Protein AF-A0A7L2G7L6-F1 (afdb_monomer_lite)

Structure (mmCIF, N/CA/C/O backbone):
data_AF-A0A7L2G7L6-F1
#
_entry.id   AF-A0A7L2G7L6-F1
#
loop_
_atom_site.group_PDB
_atom_site.id
_atom_site.type_symbol
_atom_site.label_atom_id
_atom_site.label_alt_id
_atom_site.label_comp_id
_atom_site.label_asym_id
_atom_site.label_entity_id
_atom_site.label_seq_id
_atom_site.pdbx_PDB_ins_code
_atom_site.Cartn_x
_atom_site.Cartn_y
_atom_site.Cartn_z
_atom_site.occupancy
_atom_site.B_iso_or_equiv
_atom_site.auth_seq_id
_atom_site.auth_comp_id
_atom_site.auth_asym_id
_atom_site.auth_atom_id
_atom_site.pdbx_PDB_model_num
ATOM 1 N N . GLN A 1 1 ? -21.632 -11.596 14.535 1.00 63.28 1 GLN A N 1
ATOM 2 C CA . GLN A 1 1 ? -20.277 -10.993 14.581 1.00 63.28 1 GLN A CA 1
ATOM 3 C C . GLN A 1 1 ? -19.440 -11.783 15.574 1.00 63.28 1 GLN A C 1
ATOM 5 O O . GLN A 1 1 ? -19.996 -12.231 16.563 1.00 63.28 1 GLN A O 1
ATOM 10 N N . THR A 1 2 ? -18.145 -11.981 15.315 1.00 80.88 2 THR A N 1
ATOM 11 C CA . THR A 1 2 ? -17.248 -12.791 16.167 1.00 80.88 2 THR A CA 1
ATOM 12 C C . THR A 1 2 ? -16.446 -11.967 17.184 1.00 80.88 2 THR A C 1
ATOM 14 O O . THR A 1 2 ? -15.670 -12.541 17.934 1.00 80.88 2 THR A O 1
ATOM 17 N N . HIS A 1 3 ? -16.615 -10.635 17.213 1.00 84.94 3 HIS A N 1
ATOM 18 C CA . HIS A 1 3 ? -15.916 -9.693 18.112 1.00 84.94 3 HIS A CA 1
ATOM 19 C C . HIS A 1 3 ? -14.381 -9.830 18.141 1.00 84.94 3 HIS A C 1
ATOM 21 O O . HIS A 1 3 ? -13.727 -9.397 19.085 1.00 84.94 3 HIS A O 1
ATOM 27 N N . CYS A 1 4 ? -13.799 -10.405 17.090 1.00 92.06 4 CYS A N 1
ATOM 28 C CA . CYS A 1 4 ? -12.365 -10.603 16.978 1.00 92.06 4 CYS A CA 1
ATOM 29 C C . CYS A 1 4 ? -11.711 -9.365 16.338 1.00 92.06 4 CYS A C 1
ATOM 31 O O . CYS A 1 4 ? -12.192 -8.919 15.289 1.00 92.06 4 CYS A O 1
ATOM 33 N N . PRO A 1 5 ? -10.643 -8.802 16.932 1.00 92.38 5 PRO A N 1
ATOM 34 C CA . PRO A 1 5 ? -9.848 -7.777 16.271 1.00 92.38 5 PRO A CA 1
ATOM 35 C C . PRO A 1 5 ? -9.159 -8.359 15.030 1.00 92.38 5 PRO A C 1
ATOM 37 O O . PRO A 1 5 ? -8.667 -9.484 15.057 1.00 92.38 5 PRO A O 1
ATOM 40 N N . VAL A 1 6 ? -9.106 -7.587 13.943 1.00 93.50 6 VAL A N 1
ATOM 41 C CA . VAL A 1 6 ? -8.495 -8.025 12.675 1.00 93.50 6 VAL A CA 1
ATOM 42 C C . VAL A 1 6 ? -7.310 -7.135 12.324 1.00 93.50 6 VAL A C 1
ATOM 44 O O . VAL A 1 6 ? -7.394 -5.915 12.448 1.00 93.50 6 VAL A O 1
ATOM 47 N N . TYR A 1 7 ? -6.225 -7.745 11.850 1.00 93.38 7 TYR A N 1
ATOM 48 C CA . TYR A 1 7 ? -5.037 -7.061 11.344 1.00 93.38 7 TYR A CA 1
ATOM 49 C C . TYR A 1 7 ? -4.838 -7.405 9.863 1.00 93.38 7 TYR A C 1
ATOM 51 O O . TYR A 1 7 ? -4.715 -8.577 9.508 1.00 93.38 7 TYR A O 1
ATOM 59 N N . LEU A 1 8 ? -4.854 -6.395 8.993 1.00 93.94 8 LEU A N 1
ATOM 60 C CA . LEU A 1 8 ? -4.717 -6.548 7.543 1.00 93.94 8 LEU A CA 1
ATOM 61 C C . LEU A 1 8 ? -3.290 -6.223 7.104 1.00 93.94 8 LEU A C 1
ATOM 63 O O . LEU A 1 8 ? -2.839 -5.091 7.249 1.00 93.94 8 LEU A O 1
ATOM 67 N N . VAL A 1 9 ? -2.601 -7.208 6.534 1.00 94.06 9 VAL A N 1
ATOM 68 C CA . VAL A 1 9 ? -1.230 -7.048 6.036 1.00 94.06 9 VAL A CA 1
ATOM 69 C C . VAL A 1 9 ? -1.187 -6.602 4.579 1.00 94.06 9 VAL A C 1
ATOM 71 O O . VAL A 1 9 ? -2.102 -6.888 3.804 1.00 94.06 9 VAL A O 1
ATOM 74 N N . ASN A 1 10 ? -0.094 -5.939 4.199 1.00 93.94 10 ASN A N 1
ATOM 75 C CA . ASN A 1 10 ? 0.235 -5.573 2.819 1.00 93.94 10 ASN A CA 1
ATOM 76 C C . ASN A 1 10 ? -0.904 -4.852 2.069 1.00 93.94 10 ASN A C 1
ATOM 78 O O . ASN A 1 10 ? -1.214 -5.174 0.915 1.00 93.94 10 ASN A O 1
ATOM 82 N N . VAL A 1 11 ? -1.539 -3.865 2.711 1.00 96.31 11 VAL A N 1
ATOM 83 C CA . VAL A 1 11 ? -2.539 -3.019 2.049 1.00 96.31 11 VAL A CA 1
ATOM 84 C C . VAL A 1 11 ? -1.884 -2.302 0.873 1.00 96.31 11 VAL A C 1
ATOM 86 O O . VAL A 1 11 ? -0.941 -1.541 1.034 1.00 96.31 11 VAL A O 1
ATOM 89 N N . SER A 1 12 ? -2.403 -2.556 -0.324 1.00 96.69 12 SER A N 1
ATOM 90 C CA . SER A 1 12 ? -1.742 -2.196 -1.584 1.00 96.69 12 SER A CA 1
ATOM 91 C C . SER A 1 12 ? -2.560 -1.260 -2.469 1.00 96.69 12 SER A C 1
ATOM 93 O O . SER A 1 12 ? -2.125 -0.928 -3.563 1.00 96.69 12 SER A O 1
ATOM 95 N N . SER A 1 13 ? -3.776 -0.886 -2.069 1.00 96.94 13 SER A N 1
ATOM 96 C CA . SER A 1 13 ? -4.729 -0.178 -2.934 1.00 96.94 13 SER A CA 1
ATOM 97 C C . SER A 1 13 ? -5.592 0.797 -2.159 1.00 96.94 13 SER A C 1
ATOM 99 O O . SER A 1 13 ? -5.953 0.510 -1.017 1.00 96.94 13 SER A O 1
ATOM 101 N N . MET A 1 14 ? -6.018 1.866 -2.832 1.00 96.56 14 MET A N 1
ATOM 102 C CA . MET A 1 14 ? -6.928 2.859 -2.258 1.00 96.56 14 MET A CA 1
ATOM 103 C C . MET A 1 14 ? -8.258 2.242 -1.816 1.00 96.56 14 MET A C 1
ATOM 105 O O . MET A 1 14 ? -8.666 2.458 -0.683 1.00 96.56 14 MET A O 1
ATOM 109 N N . SER A 1 15 ? -8.854 1.355 -2.622 1.00 97.31 15 SER A N 1
ATOM 110 C CA . SER A 1 15 ? -10.119 0.693 -2.266 1.00 97.31 15 SER A CA 1
ATOM 111 C C . SER A 1 15 ? -10.032 -0.141 -0.983 1.00 97.31 15 SER A C 1
ATOM 113 O O . SER A 1 15 ? -10.939 -0.107 -0.156 1.00 97.31 15 SER A O 1
ATOM 115 N N . ALA A 1 16 ? -8.931 -0.871 -0.774 1.00 95.88 16 ALA A N 1
ATOM 116 C CA . ALA A 1 16 ? -8.700 -1.586 0.482 1.00 95.88 16 ALA A CA 1
ATOM 117 C C . ALA A 1 16 ? -8.542 -0.608 1.661 1.00 95.88 16 ALA A C 1
ATOM 119 O O . ALA A 1 16 ? -9.091 -0.848 2.736 1.00 95.88 16 ALA A O 1
ATOM 120 N N . GLY A 1 17 ? -7.840 0.510 1.442 1.00 94.38 17 GLY A N 1
ATOM 121 C CA . GLY A 1 17 ? -7.713 1.595 2.413 1.00 94.38 17 GLY A CA 1
ATOM 122 C C . GLY A 1 17 ? -9.061 2.205 2.808 1.00 94.38 17 GLY A C 1
ATOM 123 O O . GLY A 1 17 ? -9.333 2.340 4.000 1.00 94.38 17 GLY A O 1
ATOM 124 N N . ASP A 1 18 ? -9.937 2.475 1.838 1.00 95.50 18 ASP A N 1
ATOM 125 C CA . ASP A 1 18 ? -11.282 3.010 2.074 1.00 95.50 18 ASP A CA 1
ATOM 126 C C . ASP A 1 18 ? -12.139 2.045 2.902 1.00 95.50 18 ASP A C 1
ATOM 128 O O . ASP A 1 18 ? -12.819 2.461 3.841 1.00 95.50 18 ASP A O 1
ATOM 132 N N . VAL A 1 19 ? -12.070 0.739 2.617 1.00 96.56 19 VAL A N 1
ATOM 133 C CA . VAL A 1 19 ? -12.787 -0.285 3.396 1.00 96.56 19 VAL A CA 1
ATOM 134 C C . VAL A 1 19 ? -12.313 -0.305 4.851 1.00 96.56 19 VAL A C 1
ATOM 136 O O . VAL A 1 19 ? -13.135 -0.383 5.768 1.00 96.56 19 VAL A O 1
ATOM 139 N N . ILE A 1 20 ? -11.002 -0.199 5.082 1.00 93.94 20 ILE A N 1
ATOM 140 C CA . ILE A 1 20 ? -10.424 -0.141 6.432 1.00 93.94 20 ILE A CA 1
ATOM 141 C C . ILE A 1 20 ? -10.857 1.141 7.150 1.00 93.94 20 ILE A C 1
ATOM 143 O O . ILE A 1 20 ? -11.275 1.083 8.310 1.00 93.94 20 ILE A O 1
ATOM 147 N N . ALA A 1 21 ? -10.793 2.288 6.472 1.00 91.00 21 ALA A N 1
ATOM 148 C CA . ALA A 1 21 ? -11.202 3.574 7.024 1.00 91.00 21 ALA A CA 1
ATOM 149 C C . ALA A 1 21 ? -12.691 3.569 7.406 1.00 91.00 21 ALA A C 1
ATOM 151 O O . ALA A 1 21 ? -13.044 3.923 8.532 1.00 91.00 21 ALA A O 1
ATOM 152 N N . ALA A 1 22 ? -13.557 3.069 6.523 1.00 93.88 22 ALA A N 1
ATOM 153 C CA . ALA A 1 22 ? -14.984 2.926 6.787 1.00 93.88 22 ALA A CA 1
ATOM 154 C C . ALA A 1 22 ? -15.262 1.965 7.955 1.00 93.88 22 ALA A C 1
ATOM 156 O O . ALA A 1 22 ? -16.075 2.268 8.829 1.00 93.88 22 ALA A O 1
ATOM 157 N N . ALA A 1 23 ? -14.565 0.825 8.023 1.00 92.50 23 ALA A N 1
ATOM 158 C CA . ALA A 1 23 ? -14.690 -0.117 9.134 1.00 92.50 23 ALA A CA 1
ATOM 159 C C . ALA A 1 23 ? -14.310 0.528 10.477 1.00 92.50 23 ALA A C 1
ATOM 161 O O . ALA A 1 23 ? -15.013 0.338 11.471 1.00 92.50 23 ALA A O 1
ATOM 162 N N . LYS A 1 24 ? -13.244 1.335 10.500 1.00 89.31 24 LYS A N 1
ATOM 163 C CA . LYS A 1 24 ? -12.841 2.102 11.684 1.00 89.31 24 LYS A CA 1
ATOM 164 C C . LYS A 1 24 ? -13.859 3.161 12.078 1.00 89.31 24 LYS A C 1
ATOM 166 O O . LYS A 1 24 ? -14.180 3.262 13.257 1.00 89.31 24 LYS A O 1
ATOM 171 N N . MET A 1 25 ? -14.397 3.912 11.116 1.00 90.50 25 MET A N 1
ATOM 172 C CA . MET A 1 25 ? -15.455 4.897 11.375 1.00 90.50 25 MET A CA 1
ATOM 173 C C . MET A 1 25 ? -16.712 4.256 11.978 1.00 90.50 25 MET A C 1
ATOM 175 O O . MET A 1 25 ? -17.399 4.880 12.777 1.00 90.50 25 MET A O 1
ATOM 179 N N . GLN A 1 26 ? -16.986 2.994 11.644 1.00 92.75 26 GLN A N 1
ATOM 180 C CA . GLN A 1 26 ? -18.069 2.196 12.231 1.00 92.75 26 GLN A CA 1
ATOM 181 C C . GLN A 1 26 ? -17.733 1.628 13.626 1.00 92.75 26 GLN A C 1
ATOM 183 O O . GLN A 1 26 ? -18.494 0.819 14.151 1.00 92.75 26 GLN A O 1
ATOM 188 N N . GLY A 1 27 ? -16.589 1.988 14.217 1.00 91.12 27 GLY A N 1
ATOM 189 C CA . GLY A 1 27 ? -16.162 1.511 15.534 1.00 91.12 27 GLY A CA 1
ATOM 190 C C . GLY A 1 27 ? -15.631 0.074 15.554 1.00 91.12 27 GLY A C 1
ATOM 191 O O . GLY A 1 27 ? -15.509 -0.514 16.627 1.00 91.12 27 GLY A O 1
ATOM 192 N N . LYS A 1 28 ? -15.313 -0.527 14.395 1.00 91.62 28 LYS A N 1
ATOM 193 C CA . LYS A 1 28 ? -14.734 -1.879 14.349 1.00 91.62 28 LYS A CA 1
ATOM 194 C C . LYS A 1 28 ? -13.263 -1.848 14.761 1.00 91.62 28 LYS A C 1
ATOM 196 O O . LYS A 1 28 ? -12.506 -0.960 14.366 1.00 91.62 28 LYS A O 1
ATOM 201 N N . VAL A 1 29 ? -12.837 -2.880 15.487 1.00 91.81 29 VAL A N 1
ATOM 202 C CA . VAL A 1 29 ? -11.436 -3.063 15.886 1.00 91.81 29 VAL A CA 1
ATOM 203 C C . VAL A 1 29 ? -10.656 -3.683 14.723 1.00 91.81 29 VAL A C 1
ATOM 205 O O . VAL A 1 29 ? -10.533 -4.901 14.607 1.00 91.81 29 VAL A O 1
ATOM 208 N N . VAL A 1 30 ? -10.178 -2.826 13.821 1.00 91.88 30 VAL A N 1
ATOM 209 C CA . VAL A 1 30 ? -9.378 -3.212 12.650 1.00 91.88 30 VAL A CA 1
ATOM 210 C C . VAL A 1 30 ? -8.066 -2.438 12.653 1.00 91.88 30 VAL A C 1
ATOM 212 O O . VAL A 1 30 ? -8.046 -1.229 12.886 1.00 91.88 30 VAL A O 1
ATOM 215 N N . TYR A 1 31 ? -6.977 -3.128 12.362 1.00 90.38 31 TYR A N 1
ATOM 216 C CA . TYR A 1 31 ? -5.635 -2.588 12.185 1.00 90.38 31 TYR A CA 1
ATOM 217 C C . TYR A 1 31 ? -5.130 -2.962 10.797 1.00 90.38 31 TYR A C 1
ATOM 219 O O . TYR A 1 31 ? -5.652 -3.895 10.179 1.00 90.38 31 TYR A O 1
ATOM 227 N N . ALA A 1 32 ? -4.148 -2.226 10.288 1.00 91.81 32 ALA A N 1
ATOM 228 C CA . ALA A 1 32 ? -3.645 -2.477 8.953 1.00 91.81 32 ALA A CA 1
ATOM 229 C C . ALA A 1 32 ? -2.205 -2.010 8.792 1.00 91.81 32 ALA A C 1
ATOM 231 O O . ALA A 1 32 ? -1.824 -0.979 9.329 1.00 91.81 32 ALA A O 1
ATOM 232 N N . GLU A 1 33 ? -1.432 -2.724 7.989 1.00 92.25 33 GLU A N 1
ATOM 233 C CA . GLU A 1 33 ? -0.100 -2.313 7.562 1.00 92.25 33 GLU A CA 1
ATOM 234 C C . GLU A 1 33 ? -0.007 -2.241 6.040 1.00 92.25 33 GLU A C 1
ATOM 236 O O . GLU A 1 33 ? -0.727 -2.913 5.300 1.00 92.25 33 GLU A O 1
ATOM 241 N N . THR A 1 34 ? 0.923 -1.421 5.570 1.00 93.12 34 THR A N 1
ATOM 242 C CA . THR A 1 34 ? 1.357 -1.381 4.175 1.00 93.12 34 THR A CA 1
ATOM 243 C C . THR A 1 34 ? 2.867 -1.560 4.146 1.00 93.12 34 THR A C 1
ATOM 245 O O . THR A 1 34 ? 3.569 -1.194 5.091 1.00 93.12 34 THR A O 1
ATOM 248 N N . THR A 1 35 ? 3.385 -2.106 3.051 1.00 91.94 35 THR A N 1
ATOM 249 C CA . THR A 1 35 ? 4.832 -2.187 2.849 1.00 91.94 35 THR A CA 1
ATOM 250 C C . THR A 1 35 ? 5.373 -0.849 2.347 1.00 91.94 35 THR A C 1
ATOM 252 O O . THR A 1 35 ? 4.635 -0.045 1.768 1.00 91.94 35 THR A O 1
ATOM 255 N N . THR A 1 36 ? 6.681 -0.627 2.509 1.00 93.88 36 THR A N 1
ATOM 256 C CA . THR A 1 36 ? 7.371 0.520 1.901 1.00 93.88 36 THR A CA 1
ATOM 257 C C . THR A 1 36 ? 7.162 0.534 0.390 1.00 93.88 36 THR A C 1
ATOM 259 O O . THR A 1 36 ? 6.848 1.580 -0.161 1.00 93.88 36 THR A O 1
ATOM 262 N N . ALA A 1 37 ? 7.241 -0.628 -0.269 1.00 92.69 37 ALA A N 1
ATOM 263 C CA . ALA A 1 37 ? 7.037 -0.732 -1.710 1.00 92.69 37 ALA A CA 1
ATOM 264 C C . ALA A 1 37 ? 5.641 -0.242 -2.132 1.00 92.69 37 ALA A C 1
ATOM 266 O O . ALA A 1 37 ? 5.531 0.588 -3.027 1.00 92.69 37 ALA A O 1
ATOM 267 N N . HIS A 1 38 ? 4.577 -0.685 -1.455 1.00 95.69 38 HIS A N 1
ATOM 268 C CA . HIS A 1 38 ? 3.205 -0.244 -1.751 1.00 95.69 38 HIS A CA 1
ATOM 269 C C . HIS A 1 38 ? 2.977 1.242 -1.489 1.00 95.69 38 HIS A C 1
ATOM 271 O O . HIS A 1 38 ? 2.166 1.865 -2.168 1.00 95.69 38 HIS A O 1
ATOM 277 N N . ALA A 1 39 ? 3.685 1.812 -0.518 1.00 94.81 39 ALA A N 1
ATOM 278 C CA . ALA A 1 39 ? 3.468 3.187 -0.104 1.00 94.81 39 ALA A CA 1
ATOM 279 C C . ALA A 1 39 ? 4.370 4.207 -0.823 1.00 94.81 39 ALA A C 1
ATOM 281 O O . ALA A 1 39 ? 4.133 5.407 -0.700 1.00 94.81 39 ALA A O 1
ATOM 282 N N . THR A 1 40 ? 5.376 3.763 -1.588 1.00 94.88 40 THR A N 1
ATOM 283 C CA . THR A 1 40 ? 6.297 4.661 -2.312 1.00 94.88 40 THR A CA 1
ATOM 284 C C . THR A 1 40 ? 6.428 4.373 -3.808 1.00 94.88 40 THR A C 1
ATOM 286 O O . THR A 1 40 ? 6.824 5.270 -4.549 1.00 94.88 40 THR A O 1
ATOM 289 N N . LEU A 1 41 ? 6.080 3.172 -4.280 1.00 95.25 41 LEU A N 1
ATOM 290 C CA . LEU A 1 41 ? 6.266 2.751 -5.673 1.00 95.25 41 LEU A CA 1
ATOM 291 C C . LEU A 1 41 ? 4.934 2.600 -6.419 1.00 95.25 41 LEU A C 1
ATOM 293 O O . LEU A 1 41 ? 3.862 2.514 -5.822 1.00 95.25 41 LEU A O 1
ATOM 297 N N . THR A 1 42 ? 5.015 2.529 -7.750 1.00 97.00 42 THR A N 1
ATOM 298 C CA . THR A 1 42 ? 3.866 2.282 -8.637 1.00 97.00 42 THR A CA 1
ATOM 299 C C . THR A 1 42 ? 4.082 1.020 -9.470 1.00 97.00 42 THR A C 1
ATOM 301 O O . THR A 1 42 ? 5.206 0.568 -9.681 1.00 97.00 42 THR A O 1
ATOM 304 N N . GLY A 1 43 ? 2.996 0.446 -9.983 1.00 97.44 43 GLY A N 1
ATOM 305 C CA . GLY A 1 43 ? 3.012 -0.743 -10.836 1.00 97.44 43 GLY A CA 1
ATOM 306 C C . GLY A 1 43 ? 3.579 -0.506 -12.237 1.00 97.44 43 GLY A C 1
ATOM 307 O O . GLY A 1 43 ? 3.696 -1.458 -13.002 1.00 97.44 43 GLY A O 1
ATOM 308 N N . LEU A 1 44 ? 3.954 0.730 -12.590 1.00 97.69 44 LEU A N 1
ATOM 309 C CA . LEU A 1 44 ? 4.577 1.034 -13.883 1.00 97.69 44 LEU A CA 1
ATOM 310 C C . LEU A 1 44 ? 5.896 0.274 -14.081 1.00 97.69 44 LEU A C 1
ATOM 312 O O . LEU A 1 44 ? 6.253 -0.046 -15.211 1.00 97.69 44 LEU A O 1
ATOM 316 N N . HIS A 1 45 ? 6.576 -0.099 -12.991 1.00 97.62 45 HIS A N 1
ATOM 317 C CA . HIS A 1 45 ? 7.782 -0.923 -13.050 1.00 97.62 45 HIS A CA 1
ATOM 318 C C . HIS A 1 45 ? 7.553 -2.305 -13.682 1.00 97.62 45 HIS A C 1
ATOM 320 O O . HIS A 1 45 ? 8.490 -2.845 -14.261 1.00 97.62 45 HIS A O 1
ATOM 326 N N . TYR A 1 46 ? 6.328 -2.847 -13.660 1.00 97.69 46 TYR A N 1
ATOM 327 C CA . TYR A 1 46 ? 6.003 -4.114 -14.332 1.00 97.69 46 TYR A CA 1
ATOM 328 C C . TYR A 1 46 ? 6.123 -4.054 -15.858 1.00 97.69 46 TYR A C 1
ATOM 330 O O . TYR A 1 46 ? 6.238 -5.095 -16.495 1.00 97.69 46 TYR A O 1
ATOM 338 N N . TYR A 1 47 ? 6.104 -2.853 -16.440 1.00 97.44 47 TYR A N 1
ATOM 339 C CA . TYR A 1 47 ? 6.112 -2.626 -17.887 1.00 97.44 47 TYR A CA 1
ATOM 340 C C . TYR A 1 47 ? 7.450 -2.056 -18.379 1.00 97.44 47 TYR A C 1
ATOM 342 O O . TYR A 1 47 ? 7.528 -1.473 -19.460 1.00 97.44 47 TYR A O 1
ATOM 350 N N . HIS A 1 48 ? 8.508 -2.190 -17.576 1.00 97.75 48 HIS A N 1
ATOM 351 C CA . HIS A 1 48 ? 9.853 -1.802 -17.978 1.00 97.75 48 HIS A CA 1
ATOM 352 C C . HIS A 1 48 ? 10.387 -2.732 -19.084 1.00 97.75 48 HIS A C 1
ATOM 354 O O . HIS A 1 48 ? 10.125 -3.931 -19.065 1.00 97.75 48 HIS A O 1
ATOM 360 N N . GLN A 1 49 ? 11.143 -2.182 -20.043 1.00 97.44 49 GLN A N 1
ATOM 361 C CA . GLN A 1 49 ? 11.674 -2.939 -21.193 1.00 97.44 49 GLN A CA 1
ATOM 362 C C . GLN A 1 49 ? 12.684 -4.015 -20.771 1.00 97.44 49 GLN A C 1
ATOM 364 O O . GLN A 1 49 ? 12.717 -5.103 -21.340 1.00 97.44 49 GLN A O 1
ATOM 369 N N . ASP A 1 50 ? 13.505 -3.714 -19.762 1.00 97.12 50 ASP A N 1
ATOM 370 C CA . ASP A 1 50 ? 14.366 -4.713 -19.128 1.00 97.12 50 ASP A CA 1
ATOM 371 C C . ASP A 1 50 ? 13.535 -5.640 -18.234 1.00 97.12 50 ASP A C 1
ATOM 373 O O . ASP A 1 50 ? 12.947 -5.208 -17.236 1.00 97.12 50 ASP A O 1
ATOM 377 N N . TRP A 1 51 ? 13.532 -6.924 -18.588 1.00 96.69 51 TRP A N 1
ATOM 378 C CA . TRP A 1 51 ? 12.850 -7.977 -17.849 1.00 96.69 51 TRP A CA 1
ATOM 379 C C . TRP A 1 51 ? 13.355 -8.107 -16.408 1.00 96.69 51 TRP A C 1
ATOM 381 O O . TRP A 1 51 ? 12.542 -8.303 -15.505 1.00 96.69 51 TRP A O 1
ATOM 391 N N . PHE A 1 52 ? 14.663 -7.957 -16.163 1.00 97.75 52 PHE A N 1
ATOM 392 C CA . PHE A 1 52 ? 15.212 -8.064 -14.808 1.00 97.75 52 PHE A CA 1
ATOM 393 C C . PHE A 1 52 ? 14.692 -6.944 -13.908 1.00 97.75 52 PHE A C 1
ATOM 395 O O . PHE A 1 52 ? 14.343 -7.198 -12.754 1.00 97.75 52 PHE A O 1
ATOM 402 N N . HIS A 1 53 ? 14.561 -5.728 -14.453 1.00 97.12 53 HIS A N 1
ATOM 403 C CA . HIS A 1 53 ? 13.913 -4.618 -13.758 1.00 97.12 53 HIS A CA 1
ATOM 404 C C . HIS A 1 53 ? 12.464 -4.963 -13.425 1.00 97.12 53 HIS A C 1
ATOM 406 O O . HIS A 1 53 ? 12.079 -4.878 -12.268 1.00 97.12 53 HIS A O 1
ATOM 412 N N . ALA A 1 54 ? 11.654 -5.386 -14.399 1.00 95.50 54 ALA A N 1
ATOM 413 C CA . ALA A 1 54 ? 10.241 -5.682 -14.152 1.00 95.50 54 ALA A CA 1
ATOM 414 C C . ALA A 1 54 ? 10.041 -6.808 -13.120 1.00 95.50 54 ALA A C 1
ATOM 416 O O . ALA A 1 54 ? 9.209 -6.688 -12.214 1.00 95.50 54 ALA A O 1
ATOM 417 N N . ALA A 1 55 ? 10.847 -7.870 -13.210 1.00 96.19 55 ALA A N 1
ATOM 418 C CA . ALA A 1 55 ? 10.814 -9.002 -12.290 1.00 96.19 55 ALA A CA 1
ATOM 419 C C . ALA A 1 55 ? 11.165 -8.605 -10.844 1.00 96.19 55 ALA A C 1
ATOM 421 O O . ALA A 1 55 ? 10.577 -9.142 -9.905 1.00 96.19 55 ALA A O 1
ATOM 422 N N . ALA A 1 56 ? 12.058 -7.627 -10.649 1.00 97.31 56 ALA A N 1
ATOM 423 C CA . ALA A 1 56 ? 12.474 -7.169 -9.322 1.00 97.31 56 ALA A CA 1
ATOM 424 C C . ALA A 1 56 ? 11.345 -6.510 -8.502 1.00 97.31 56 ALA A C 1
ATOM 426 O O . ALA A 1 56 ? 11.446 -6.428 -7.280 1.00 97.31 56 ALA A O 1
ATOM 427 N N . TYR A 1 57 ? 10.262 -6.060 -9.147 1.00 96.88 57 TYR A N 1
ATOM 428 C CA . TYR A 1 57 ? 9.132 -5.395 -8.481 1.00 96.88 57 TYR A CA 1
ATOM 429 C C . TYR A 1 57 ? 7.933 -6.327 -8.241 1.00 96.88 57 TYR A C 1
ATOM 431 O O . TYR A 1 57 ? 6.891 -5.892 -7.730 1.00 96.88 57 TYR A O 1
ATOM 439 N N . VAL A 1 58 ? 8.038 -7.608 -8.613 1.00 96.88 58 VAL A N 1
ATOM 440 C CA . VAL A 1 58 ? 6.979 -8.603 -8.394 1.00 96.88 58 VAL A CA 1
ATOM 441 C C . VAL A 1 58 ? 6.797 -8.843 -6.894 1.00 96.88 58 VAL A C 1
ATOM 443 O O . VAL A 1 58 ? 7.724 -9.221 -6.186 1.00 96.88 58 VAL A O 1
ATOM 446 N N . THR A 1 59 ? 5.580 -8.611 -6.401 1.00 94.81 59 THR A N 1
ATOM 447 C CA . THR A 1 59 ? 5.195 -8.793 -4.994 1.00 94.81 59 THR A CA 1
ATOM 448 C C . THR A 1 59 ? 3.693 -9.070 -4.882 1.00 94.81 59 THR A C 1
ATOM 450 O O . THR A 1 59 ? 2.952 -8.882 -5.852 1.00 94.81 59 THR A O 1
ATOM 453 N N . VAL A 1 60 ? 3.235 -9.512 -3.705 1.00 95.06 60 VAL A N 1
ATOM 454 C CA . VAL A 1 60 ? 1.819 -9.767 -3.414 1.00 95.06 60 VAL A CA 1
ATOM 455 C C . VAL A 1 60 ? 1.322 -8.971 -2.192 1.00 95.06 60 VAL A C 1
ATOM 457 O O . VAL A 1 60 ? 1.961 -8.983 -1.134 1.00 95.06 60 VAL A O 1
ATOM 460 N N . PRO A 1 61 ? 0.150 -8.313 -2.298 1.00 95.69 61 PRO A N 1
ATOM 461 C CA . PRO A 1 61 ? -0.574 -8.004 -3.542 1.00 95.69 61 PRO A CA 1
ATOM 462 C C . PRO A 1 61 ? 0.263 -7.104 -4.484 1.00 95.69 61 PRO A C 1
ATOM 464 O O . PRO A 1 61 ? 1.231 -6.504 -4.023 1.00 95.69 61 PRO A O 1
ATOM 467 N N . PRO A 1 62 ? -0.057 -6.983 -5.785 1.00 96.94 62 PRO A N 1
ATOM 468 C CA . PRO A 1 62 ? 0.784 -6.234 -6.723 1.00 96.94 62 PRO A CA 1
ATOM 469 C C . PRO A 1 62 ? 0.780 -4.722 -6.451 1.00 96.94 62 PRO A C 1
ATOM 471 O O . PRO A 1 62 ? -0.190 -4.171 -5.921 1.00 96.94 62 PRO A O 1
ATOM 474 N N . LEU A 1 63 ? 1.846 -4.040 -6.879 1.00 97.62 63 LEU A N 1
ATOM 475 C CA . LEU A 1 63 ? 1.890 -2.579 -6.967 1.00 97.62 63 LEU A CA 1
ATOM 476 C C . LEU A 1 63 ? 0.819 -2.080 -7.949 1.00 97.62 63 LEU A C 1
ATOM 478 O O . LEU A 1 63 ? 0.550 -2.705 -8.976 1.00 97.62 63 LEU A O 1
ATOM 482 N N . ARG A 1 64 ? 0.187 -0.944 -7.650 1.00 97.94 64 ARG A N 1
ATOM 483 C CA . ARG A 1 64 ? -0.928 -0.429 -8.459 1.00 97.94 64 ARG A CA 1
ATOM 484 C C . ARG A 1 64 ? -0.447 0.513 -9.546 1.00 97.94 64 ARG A C 1
ATOM 486 O O . ARG A 1 64 ? 0.454 1.313 -9.325 1.00 97.94 64 ARG A O 1
ATOM 493 N N . LEU A 1 65 ? -1.079 0.414 -10.714 1.00 97.50 65 LEU A N 1
ATOM 494 C CA . LEU A 1 65 ? -0.816 1.290 -11.858 1.00 97.50 65 LEU A CA 1
ATOM 495 C C . LEU A 1 65 ? -1.218 2.742 -11.598 1.00 97.50 65 LEU A C 1
ATOM 497 O O . LEU A 1 65 ? -0.595 3.648 -12.140 1.00 97.50 65 LEU A O 1
ATOM 501 N N . ASP A 1 66 ? -2.239 2.955 -10.768 1.00 97.06 66 ASP A N 1
ATOM 502 C CA . ASP A 1 66 ? -2.669 4.293 -10.384 1.00 97.06 66 ASP A CA 1
ATOM 503 C C . ASP A 1 66 ? -1.583 4.977 -9.546 1.00 97.06 66 ASP A C 1
ATOM 505 O O . ASP A 1 66 ? -1.282 4.558 -8.420 1.00 97.06 66 ASP A O 1
ATOM 509 N N . THR A 1 67 ? -1.019 6.044 -10.106 1.00 94.31 67 THR A N 1
ATOM 510 C CA . THR A 1 67 ? 0.083 6.822 -9.536 1.00 94.31 67 THR A CA 1
ATOM 511 C C . THR A 1 67 ? -0.299 7.563 -8.256 1.00 94.31 67 THR A C 1
ATOM 513 O O . THR A 1 67 ? 0.589 7.947 -7.499 1.00 94.31 67 THR A O 1
ATOM 516 N N . ASN A 1 68 ? -1.594 7.706 -7.955 1.00 96.75 68 ASN A N 1
ATOM 517 C CA . ASN A 1 68 ? -2.067 8.309 -6.708 1.00 96.75 68 ASN A CA 1
ATOM 518 C C . ASN A 1 68 ? -2.053 7.333 -5.525 1.00 96.75 68 ASN A C 1
ATOM 520 O O . ASN A 1 68 ? -2.154 7.762 -4.375 1.00 96.75 68 ASN A O 1
ATOM 524 N N . THR A 1 69 ? -1.918 6.025 -5.780 1.00 96.44 69 THR A N 1
ATOM 525 C CA . THR A 1 69 ? -2.027 4.992 -4.737 1.00 96.44 69 THR A CA 1
ATOM 526 C C . THR A 1 69 ? -1.007 5.194 -3.617 1.00 96.44 69 THR A C 1
ATOM 528 O O . THR A 1 69 ? -1.371 5.131 -2.444 1.00 96.44 69 THR A O 1
ATOM 531 N N . SER A 1 70 ? 0.253 5.469 -3.959 1.00 93.44 70 SER A N 1
ATOM 532 C CA . SER A 1 70 ? 1.335 5.657 -2.984 1.00 93.44 70 SER A CA 1
ATOM 533 C C . SER A 1 70 ? 1.067 6.858 -2.073 1.00 93.44 70 SER A C 1
ATOM 535 O O . SER A 1 70 ? 1.060 6.724 -0.849 1.00 93.44 70 SER A O 1
ATOM 537 N N . ALA A 1 71 ? 0.746 8.013 -2.663 1.00 94.56 71 ALA A N 1
ATOM 538 C CA . ALA A 1 71 ? 0.413 9.235 -1.935 1.00 94.56 71 ALA A CA 1
ATOM 539 C C . ALA A 1 71 ? -0.815 9.050 -1.028 1.00 94.56 71 ALA A C 1
ATOM 541 O O . ALA A 1 71 ? -0.813 9.479 0.128 1.00 94.56 71 ALA A O 1
ATOM 542 N N . TYR A 1 72 ? -1.848 8.364 -1.521 1.00 95.81 72 TYR A N 1
ATOM 543 C CA . TYR A 1 72 ? -3.037 8.050 -0.737 1.00 95.81 72 TYR A CA 1
ATOM 544 C C . TYR A 1 72 ? -2.703 7.162 0.472 1.00 95.81 72 TYR A C 1
ATOM 546 O O . TYR A 1 72 ? -3.080 7.510 1.595 1.00 95.81 72 TYR A O 1
ATOM 554 N N . LEU A 1 73 ? -1.965 6.062 0.275 1.00 93.62 73 LEU A N 1
ATOM 555 C CA . LEU A 1 73 ? -1.574 5.155 1.362 1.00 93.62 73 LEU A CA 1
ATOM 556 C C . LEU A 1 73 ? -0.689 5.869 2.390 1.00 93.62 73 LEU A C 1
ATOM 558 O O . LEU A 1 73 ? -0.922 5.740 3.589 1.00 93.62 73 LEU A O 1
ATOM 562 N N . MET A 1 74 ? 0.247 6.707 1.939 1.00 93.31 74 MET A N 1
ATOM 563 C CA . MET A 1 74 ? 1.036 7.576 2.816 1.00 93.31 74 MET A CA 1
ATOM 564 C C . MET A 1 74 ? 0.171 8.547 3.624 1.00 93.31 74 MET A C 1
ATOM 566 O O . MET A 1 74 ? 0.418 8.761 4.811 1.00 93.31 74 MET A O 1
ATOM 570 N N . SER A 1 75 ? -0.899 9.084 3.034 1.00 92.69 75 SER A N 1
ATOM 571 C CA . SER A 1 75 ? -1.847 9.922 3.773 1.00 92.69 75 SER A CA 1
ATOM 572 C C . SER A 1 75 ? -2.605 9.143 4.858 1.00 92.69 75 SER A C 1
ATOM 574 O O . SER A 1 75 ? -2.857 9.689 5.932 1.00 92.69 75 SER A O 1
ATOM 576 N N . LEU A 1 76 ? -2.951 7.872 4.613 1.00 88.69 76 LEU A N 1
ATOM 577 C CA . LEU A 1 76 ? -3.615 7.018 5.604 1.00 88.69 76 LEU A CA 1
ATOM 578 C C . LEU A 1 76 ? -2.685 6.672 6.771 1.00 88.69 76 LEU A C 1
ATOM 580 O O . LEU A 1 76 ? -3.139 6.689 7.917 1.00 88.69 76 LEU A O 1
ATOM 584 N N . LEU A 1 77 ? -1.401 6.416 6.486 1.00 85.56 77 LEU A N 1
ATOM 585 C CA . LEU A 1 77 ? -0.356 6.236 7.499 1.00 85.56 77 LEU A CA 1
ATOM 586 C C . LEU A 1 77 ? -0.273 7.465 8.413 1.00 85.56 77 LEU A C 1
ATOM 588 O O . LEU A 1 77 ? -0.369 7.347 9.633 1.00 85.56 77 LEU A O 1
ATOM 592 N N . ALA A 1 78 ? -0.158 8.655 7.813 1.00 84.38 78 ALA A N 1
ATOM 593 C CA . ALA A 1 78 ? -0.005 9.915 8.537 1.00 84.38 78 ALA A CA 1
ATOM 594 C C . ALA A 1 78 ? -1.222 10.259 9.414 1.00 84.38 78 ALA A C 1
ATOM 596 O O . ALA A 1 78 ? -1.069 10.793 10.510 1.00 84.38 78 ALA A O 1
ATOM 597 N N . LYS A 1 79 ? -2.438 9.935 8.955 1.00 77.31 79 LYS A N 1
ATOM 598 C CA . LYS A 1 79 ? -3.688 10.206 9.686 1.00 77.31 79 LYS A CA 1
ATOM 599 C C . LYS A 1 79 ? -3.908 9.276 10.886 1.00 77.31 79 LYS A C 1
ATOM 601 O O . LYS A 1 79 ? -4.669 9.630 11.785 1.00 77.31 79 LYS A O 1
ATOM 606 N N . HIS A 1 80 ? -3.275 8.099 10.920 1.00 63.97 80 HIS A N 1
ATOM 607 C CA . HIS A 1 80 ? -3.541 7.070 11.933 1.00 63.97 80 HIS A CA 1
ATOM 608 C C . HIS A 1 80 ? -2.261 6.371 12.454 1.00 63.97 80 HIS A C 1
ATOM 610 O O . HIS A 1 80 ? -2.106 5.163 12.272 1.00 63.97 80 HIS A O 1
ATOM 616 N N . PRO A 1 81 ? -1.365 7.073 13.171 1.00 50.66 81 PRO A N 1
ATOM 617 C CA . PRO A 1 81 ? -0.075 6.527 13.609 1.00 50.66 81 PRO A CA 1
ATOM 618 C C . PRO A 1 81 ? -0.107 5.240 14.472 1.00 50.66 81 PRO A C 1
ATOM 620 O O . PRO A 1 81 ? 0.796 4.428 14.302 1.00 50.66 81 PRO A O 1
ATOM 623 N N . PRO A 1 82 ? -1.104 4.954 15.345 1.00 49.31 82 PRO A N 1
ATOM 624 C CA . PRO A 1 82 ? -1.133 3.687 16.096 1.00 49.31 82 PRO A CA 1
ATOM 625 C C . PRO A 1 82 ? -1.714 2.501 15.303 1.00 49.31 82 PRO A C 1
ATOM 627 O O . PRO A 1 82 ? -1.842 1.403 15.838 1.00 49.31 82 PRO A O 1
ATOM 630 N N . VAL A 1 83 ? -2.142 2.721 14.056 1.00 50.38 83 VAL A N 1
ATOM 631 C CA . VAL A 1 83 ? -2.812 1.713 13.217 1.00 50.38 83 VAL A CA 1
ATOM 632 C C . VAL A 1 83 ? -1.846 1.054 12.256 1.00 50.38 83 VAL A C 1
ATOM 634 O O . VAL A 1 83 ? -2.047 -0.114 11.942 1.00 50.38 83 VAL A O 1
ATOM 637 N N . TRP A 1 84 ? -0.834 1.800 11.819 1.00 47.72 84 TRP A N 1
ATOM 638 C CA . TRP A 1 84 ? 0.039 1.409 10.738 1.00 47.72 84 TRP A CA 1
ATOM 639 C C . TRP A 1 84 ? 1.480 1.308 11.207 1.00 47.72 84 TRP A C 1
ATOM 641 O O . TRP A 1 84 ? 2.147 2.315 11.440 1.00 47.72 84 TRP A O 1
ATOM 651 N N . VAL A 1 85 ? 1.971 0.080 11.316 1.00 46.94 85 VAL A N 1
ATOM 652 C CA . VAL A 1 85 ? 3.373 -0.170 11.632 1.00 46.94 85 VAL A CA 1
ATOM 653 C C . VAL A 1 85 ? 4.115 -0.369 10.309 1.00 46.94 85 VAL A C 1
ATOM 655 O O . VAL A 1 85 ? 3.790 -1.302 9.574 1.00 46.94 85 VAL A O 1
ATOM 658 N N . PRO A 1 86 ? 5.088 0.484 9.941 1.00 43.81 86 PRO A N 1
ATOM 659 C CA . PRO A 1 86 ? 5.973 0.163 8.833 1.00 43.81 86 PRO A CA 1
ATOM 660 C C . PRO A 1 86 ? 6.791 -1.078 9.213 1.00 43.81 86 PRO A C 1
ATOM 662 O O . PRO A 1 86 ? 7.520 -1.076 10.204 1.00 43.81 86 PRO A O 1
ATOM 665 N N . HIS A 1 87 ? 6.688 -2.139 8.410 1.00 48.94 87 HIS A N 1
ATOM 666 C CA . HIS A 1 87 ? 7.371 -3.423 8.631 1.00 48.94 87 HIS A CA 1
ATOM 667 C C . HIS A 1 87 ? 8.908 -3.302 8.776 1.00 48.94 87 HIS A C 1
ATOM 669 O O . HIS A 1 87 ? 9.567 -4.205 9.285 1.00 48.94 87 HIS A O 1
ATOM 675 N N . SER A 1 88 ? 9.516 -2.178 8.383 1.00 45.19 88 SER A N 1
ATOM 676 C CA . SER A 1 88 ? 10.972 -1.988 8.423 1.00 45.19 88 SER A CA 1
ATOM 677 C C . SER A 1 88 ? 11.580 -1.665 9.800 1.00 45.19 88 SER A C 1
ATOM 679 O O . SER A 1 88 ? 12.773 -1.382 9.856 1.00 45.19 88 SER A O 1
ATOM 681 N N . LEU A 1 89 ? 10.839 -1.755 10.912 1.00 41.00 89 LEU A N 1
ATOM 682 C CA . LEU A 1 89 ? 11.418 -1.678 12.268 1.00 41.00 89 LEU A CA 1
ATOM 683 C C . LEU A 1 89 ? 11.117 -2.928 13.121 1.00 41.00 89 LEU A C 1
ATOM 685 O O . LEU A 1 89 ? 10.836 -2.822 14.309 1.00 41.00 89 LEU A O 1
ATOM 689 N N . GLY A 1 90 ? 11.150 -4.118 12.506 1.00 34.00 90 GLY A N 1
ATOM 690 C CA . GLY A 1 90 ? 10.907 -5.404 13.181 1.00 34.00 90 GLY A CA 1
ATOM 691 C C . GLY A 1 90 ? 12.033 -6.445 13.093 1.00 34.00 90 GLY A C 1
ATOM 692 O O . GLY A 1 90 ? 11.930 -7.489 13.728 1.00 34.00 90 GLY A O 1
ATOM 693 N N . THR A 1 91 ? 13.120 -6.206 12.351 1.00 37.06 91 THR A N 1
ATOM 694 C CA . THR A 1 91 ? 14.112 -7.260 12.028 1.00 37.06 91 THR A CA 1
ATOM 695 C C . THR A 1 91 ? 15.383 -7.265 12.885 1.00 37.06 91 THR A C 1
ATOM 697 O O . THR A 1 91 ? 16.407 -7.790 12.455 1.00 37.06 91 THR A O 1
ATOM 700 N N . VAL A 1 92 ? 15.348 -6.730 14.111 1.00 32.47 92 VAL A N 1
ATOM 701 C CA . VAL A 1 92 ? 16.432 -6.940 15.092 1.00 32.47 92 VAL A CA 1
ATOM 702 C C . VAL A 1 92 ? 15.856 -7.468 16.406 1.00 32.47 92 VAL A C 1
ATOM 704 O O . VAL A 1 92 ? 15.846 -6.794 17.429 1.00 32.47 92 VAL A O 1
ATOM 707 N N . LEU A 1 93 ? 15.387 -8.717 16.376 1.00 30.81 93 LEU A N 1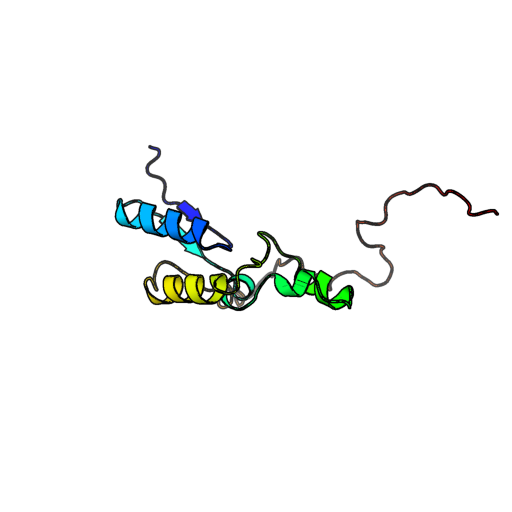
ATOM 708 C CA . LEU A 1 93 ? 15.460 -9.596 17.542 1.00 30.81 93 LEU A CA 1
ATOM 709 C C . LEU A 1 93 ? 16.591 -10.607 17.289 1.00 30.81 93 LEU A C 1
ATOM 711 O O . LEU A 1 93 ? 16.619 -11.249 16.235 1.00 30.81 93 LEU A O 1
ATOM 715 N N . PRO A 1 94 ? 17.556 -10.742 18.216 1.00 34.47 94 PRO A N 1
ATOM 716 C CA . PRO A 1 94 ? 18.735 -11.571 18.033 1.00 34.47 94 PRO A CA 1
ATOM 717 C C . PRO A 1 94 ? 18.375 -13.034 18.289 1.00 34.47 94 PRO A C 1
ATOM 719 O O . PRO A 1 94 ? 18.572 -13.545 19.390 1.00 34.47 94 PRO A O 1
ATOM 722 N N . ARG A 1 95 ? 17.803 -13.684 17.272 1.00 32.97 95 ARG A N 1
ATOM 723 C CA . ARG A 1 95 ? 17.981 -15.102 16.911 1.00 32.97 95 ARG A CA 1
ATOM 724 C C . ARG A 1 95 ? 16.896 -15.508 15.909 1.00 32.97 95 ARG A C 1
ATOM 726 O O . ARG A 1 95 ? 15.724 -15.548 16.251 1.00 32.97 95 ARG A O 1
ATOM 733 N N . HIS A 1 96 ? 17.354 -15.874 14.712 1.00 30.67 96 HIS A N 1
ATOM 734 C CA . HIS A 1 96 ? 16.612 -16.476 13.593 1.00 30.67 96 HIS A CA 1
ATOM 735 C C . HIS A 1 96 ? 15.763 -15.529 12.725 1.00 30.67 96 HIS A C 1
ATOM 737 O O . HIS A 1 96 ? 14.577 -15.336 12.978 1.00 30.67 96 HIS A O 1
ATOM 743 N N . PRO A 1 97 ? 16.336 -15.006 11.623 1.00 31.70 97 PRO A N 1
ATOM 744 C CA . PRO A 1 97 ? 15.558 -14.415 10.548 1.00 31.70 97 PRO A CA 1
ATOM 745 C C . PRO A 1 97 ? 15.009 -15.530 9.646 1.00 31.70 97 PRO A C 1
ATOM 747 O O . PRO A 1 97 ? 15.770 -16.299 9.065 1.00 31.70 97 PRO A O 1
ATOM 750 N N . THR A 1 98 ? 13.690 -15.605 9.486 1.00 37.00 98 THR A N 1
ATOM 751 C CA . THR A 1 98 ? 13.090 -16.238 8.303 1.00 37.00 98 THR A CA 1
ATOM 752 C C . THR A 1 98 ? 12.369 -15.167 7.503 1.00 37.00 98 THR A C 1
ATOM 754 O O . THR A 1 98 ? 11.214 -14.838 7.737 1.00 37.00 98 THR A O 1
ATOM 757 N N . ALA A 1 99 ? 13.098 -14.615 6.539 1.00 33.16 99 ALA A N 1
ATOM 758 C CA . ALA A 1 99 ? 12.532 -14.074 5.319 1.00 33.16 99 ALA A CA 1
ATOM 759 C C . ALA A 1 99 ? 13.034 -14.991 4.205 1.00 33.16 99 ALA A C 1
ATOM 761 O O . ALA A 1 99 ? 14.218 -15.335 4.177 1.00 33.16 99 ALA A O 1
ATOM 762 N N . TRP A 1 100 ? 12.143 -15.422 3.317 1.00 34.97 100 TRP A N 1
ATOM 763 C CA . TRP A 1 100 ? 12.523 -16.113 2.089 1.00 34.97 100 TRP A CA 1
ATOM 764 C C . TRP A 1 100 ? 13.283 -15.127 1.200 1.00 34.97 100 TRP A C 1
ATOM 766 O O . TRP A 1 100 ? 12.711 -14.451 0.351 1.00 34.97 100 TRP A O 1
ATOM 776 N N . VAL A 1 101 ? 14.581 -14.996 1.462 1.00 31.19 101 VAL A N 1
ATOM 777 C CA . VAL A 1 101 ? 15.509 -14.229 0.645 1.00 31.19 101 VAL A CA 1
ATOM 778 C C . VAL A 1 101 ? 16.013 -15.147 -0.461 1.00 31.19 101 VAL A C 1
ATOM 780 O O . VAL A 1 101 ? 16.581 -16.209 -0.203 1.00 31.19 101 VAL A O 1
ATOM 783 N N . LEU A 1 102 ? 15.856 -14.681 -1.698 1.00 31.44 102 LEU A N 1
ATOM 784 C CA . LEU A 1 102 ? 16.363 -15.246 -2.954 1.00 31.44 102 LEU A CA 1
ATOM 785 C C . LEU A 1 102 ? 17.907 -15.407 -3.005 1.00 31.44 102 LEU A C 1
ATOM 787 O O . LEU A 1 102 ? 18.460 -15.696 -4.058 1.00 31.44 102 LEU A O 1
ATOM 791 N N . SER A 1 103 ? 18.632 -15.246 -1.893 1.00 31.78 103 SER A N 1
ATOM 792 C CA . SER A 1 103 ? 20.102 -15.281 -1.827 1.00 31.78 103 SER A CA 1
ATOM 793 C C . SER A 1 103 ? 20.691 -16.439 -1.010 1.00 31.78 103 SER A C 1
ATOM 795 O O . SER A 1 103 ? 21.890 -16.439 -0.751 1.00 31.78 103 SER A O 1
ATOM 797 N N . THR A 1 104 ? 19.898 -17.446 -0.624 1.00 35.00 104 THR A N 1
ATOM 798 C CA . THR A 1 104 ? 20.409 -18.642 0.087 1.00 35.00 104 THR A CA 1
ATOM 799 C C . THR A 1 104 ? 20.392 -19.927 -0.744 1.00 35.00 104 THR A C 1
ATOM 801 O O . THR A 1 104 ? 20.425 -21.022 -0.188 1.00 35.00 104 THR A O 1
ATOM 804 N N . LEU A 1 105 ? 20.398 -19.833 -2.079 1.00 39.50 105 LEU A N 1
ATOM 805 C CA . LEU A 1 105 ? 20.697 -21.008 -2.898 1.00 39.50 105 LEU A CA 1
ATOM 806 C C . LEU A 1 105 ? 22.202 -21.324 -2.816 1.00 39.50 105 LEU A C 1
ATOM 808 O O . LEU A 1 105 ? 23.010 -20.479 -3.211 1.00 39.50 105 LEU A O 1
ATOM 812 N N . PRO A 1 106 ? 22.611 -22.517 -2.340 1.00 38.44 106 PRO A N 1
ATOM 813 C CA . PRO A 1 106 ? 23.983 -22.966 -2.523 1.00 38.44 106 PRO A CA 1
ATOM 814 C C . PRO A 1 106 ? 24.287 -23.057 -4.029 1.00 38.44 106 PRO A C 1
ATOM 816 O O . PRO A 1 106 ? 23.403 -23.435 -4.810 1.00 38.44 106 PRO A O 1
ATOM 819 N N . PRO A 1 107 ? 25.514 -22.722 -4.466 1.00 38.25 107 PRO A N 1
ATOM 820 C CA . PRO A 1 107 ? 25.886 -22.832 -5.869 1.00 38.25 107 PRO A CA 1
ATOM 821 C C . PRO A 1 107 ? 25.747 -24.295 -6.308 1.00 38.25 107 PRO A C 1
ATOM 823 O O . PRO A 1 107 ? 26.449 -25.166 -5.801 1.00 38.25 107 PRO A O 1
ATOM 826 N N . GLY A 1 108 ? 24.812 -24.566 -7.224 1.00 47.28 108 GLY A N 1
ATOM 827 C CA . GLY A 1 108 ? 24.631 -25.889 -7.834 1.00 47.28 108 GLY A CA 1
ATOM 828 C C . GLY A 1 108 ? 23.239 -26.517 -7.729 1.00 47.28 108 GLY A C 1
ATOM 829 O O . GLY A 1 108 ? 23.033 -27.566 -8.333 1.00 47.28 108 GLY A O 1
ATOM 830 N N . HIS A 1 109 ? 22.270 -25.905 -7.041 1.00 43.09 109 HIS A N 1
ATOM 831 C CA . HIS A 1 109 ? 20.881 -26.385 -7.071 1.00 43.09 109 HIS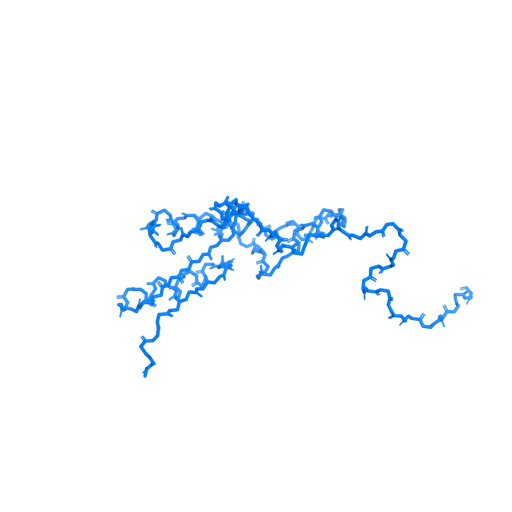 A CA 1
ATOM 832 C C . HIS A 1 109 ? 20.011 -25.550 -8.022 1.00 43.09 109 HIS A C 1
ATOM 834 O O . HIS A 1 109 ? 20.049 -24.320 -7.958 1.00 43.09 109 HIS A O 1
ATOM 840 N N . PRO A 1 110 ? 19.223 -26.176 -8.914 1.00 34.97 110 PRO A N 1
ATOM 841 C CA . PRO A 1 110 ? 18.339 -25.441 -9.801 1.00 34.97 110 PRO A CA 1
ATOM 842 C C . PRO A 1 110 ? 17.146 -24.879 -9.014 1.00 34.97 110 PRO A C 1
ATOM 844 O O . PRO A 1 110 ? 16.643 -25.499 -8.075 1.00 34.97 110 PRO A O 1
ATOM 847 N N . ALA A 1 111 ? 16.709 -23.677 -9.391 1.00 44.31 111 ALA A N 1
ATOM 848 C CA . ALA A 1 111 ? 15.555 -23.014 -8.797 1.00 44.31 111 ALA A CA 1
ATOM 849 C C . ALA A 1 111 ? 14.282 -23.888 -8.914 1.00 44.31 111 ALA A C 1
ATOM 851 O O . ALA A 1 111 ? 14.172 -24.669 -9.859 1.00 44.31 111 ALA A O 1
ATOM 852 N N . PRO A 1 112 ? 13.280 -23.739 -8.024 1.00 37.84 112 PRO A N 1
ATOM 853 C CA . PRO A 1 112 ? 12.112 -24.630 -7.962 1.00 37.84 112 PRO A CA 1
ATOM 854 C C . PRO A 1 112 ? 11.211 -24.621 -9.210 1.00 37.84 112 PRO A C 1
ATOM 856 O O . PRO A 1 112 ? 10.295 -25.431 -9.302 1.00 37.84 112 PRO A O 1
ATOM 859 N N . TRP A 1 113 ? 11.450 -23.723 -10.172 1.00 46.41 113 TRP A N 1
ATOM 860 C CA . TRP A 1 113 ? 10.789 -23.742 -11.482 1.00 46.41 113 TRP A CA 1
ATOM 861 C C . TRP A 1 113 ? 11.430 -24.731 -12.471 1.00 46.41 113 TRP A C 1
ATOM 863 O O . TRP A 1 113 ? 10.899 -24.956 -13.556 1.00 46.41 113 TRP A O 1
ATOM 873 N N . ALA A 1 114 ? 12.543 -25.366 -12.102 1.00 33.97 114 ALA A N 1
ATOM 874 C CA . ALA A 1 114 ? 13.179 -26.422 -12.872 1.00 33.97 114 ALA A CA 1
ATOM 875 C C . ALA A 1 114 ? 12.616 -27.798 -12.485 1.00 33.97 114 ALA A C 1
ATOM 877 O O . ALA A 1 114 ? 13.288 -28.615 -11.858 1.00 33.97 114 ALA A O 1
ATOM 878 N N . LEU A 1 115 ? 11.377 -28.075 -12.887 1.00 30.81 115 LEU A N 1
ATOM 879 C CA . LEU A 1 115 ? 10.899 -29.448 -13.004 1.00 30.81 115 LEU A CA 1
ATOM 880 C C . LEU A 1 115 ? 10.081 -29.604 -14.289 1.00 30.81 115 LEU A C 1
ATOM 882 O O . LEU A 1 115 ? 8.979 -29.087 -14.435 1.00 30.81 115 LEU A O 1
ATOM 886 N N . SER A 1 116 ? 10.696 -30.357 -15.206 1.00 32.50 116 SER A N 1
ATOM 887 C CA . SER A 1 116 ? 10.130 -31.066 -16.359 1.00 32.50 116 SER A CA 1
ATOM 888 C C . SER A 1 116 ? 9.435 -30.249 -17.455 1.00 32.50 116 SER A C 1
ATOM 890 O O . SER A 1 116 ? 8.220 -30.104 -17.477 1.00 32.50 116 SER A O 1
ATOM 892 N N . SER A 1 117 ? 10.200 -29.889 -18.486 1.00 28.98 117 SER A N 1
ATOM 893 C CA . SER A 1 117 ? 9.723 -30.037 -19.867 1.00 28.98 117 SER A CA 1
ATOM 894 C C . SER A 1 117 ? 10.518 -31.177 -20.516 1.00 28.98 117 SER A C 1
ATOM 896 O O . SER A 1 117 ? 11.727 -31.022 -20.699 1.00 28.98 117 SER A O 1
ATOM 898 N N . PRO A 1 118 ? 9.913 -32.339 -20.828 1.00 35.91 118 PRO A N 1
ATOM 899 C CA . PRO A 1 118 ? 10.516 -33.289 -21.753 1.00 35.91 118 PRO A CA 1
ATOM 900 C C . PRO A 1 118 ? 10.556 -32.633 -23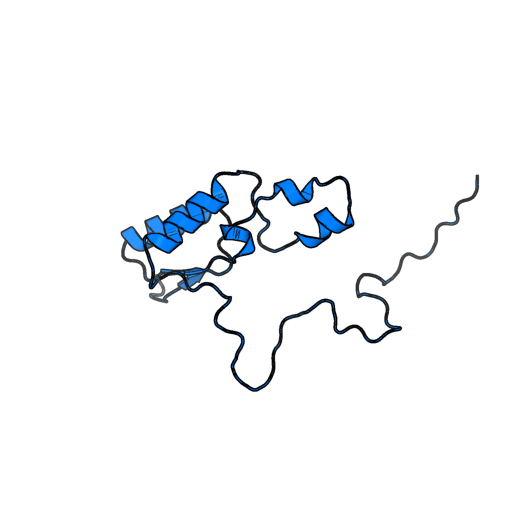.137 1.00 35.91 118 PRO A C 1
ATOM 902 O O . PRO A 1 118 ? 9.587 -32.005 -23.559 1.00 35.91 118 PRO A O 1
ATOM 905 N N . GLY A 1 119 ? 11.706 -32.725 -23.798 1.00 34.75 119 GLY A N 1
ATOM 906 C CA . GLY A 1 119 ? 12.031 -31.938 -24.980 1.00 34.75 119 GLY A CA 1
ATOM 907 C C . GLY A 1 119 ? 11.050 -32.055 -26.147 1.00 34.75 119 GLY A C 1
ATOM 908 O O . GLY A 1 119 ? 10.502 -33.115 -26.438 1.00 34.75 119 GLY A O 1
ATOM 909 N N . ILE A 1 120 ? 10.936 -30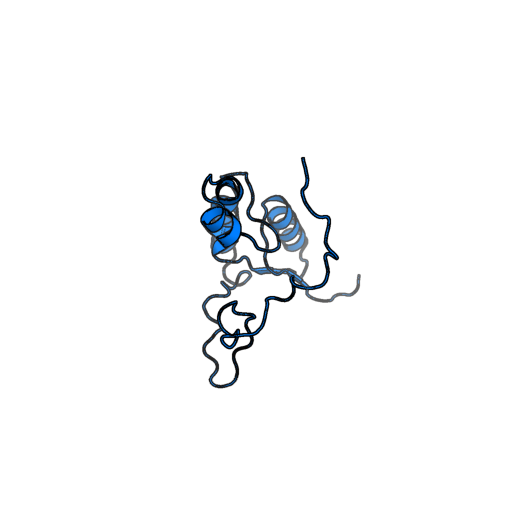.951 -26.881 1.00 36.41 120 ILE A N 1
ATOM 910 C CA . ILE A 1 120 ? 10.552 -30.954 -28.290 1.00 36.41 120 ILE A CA 1
ATOM 911 C C . ILE A 1 120 ? 11.784 -30.447 -29.052 1.00 36.41 120 ILE A C 1
ATOM 913 O O . ILE A 1 120 ? 12.221 -29.323 -28.798 1.00 36.41 120 ILE A O 1
ATOM 917 N N . PRO A 1 121 ? 12.408 -31.255 -29.927 1.00 36.03 121 PRO A N 1
ATOM 918 C CA . PRO A 1 121 ? 13.545 -30.797 -30.707 1.00 36.03 121 PRO A CA 1
ATOM 919 C C . PRO A 1 121 ? 13.068 -29.818 -31.782 1.00 36.03 121 PRO A C 1
ATOM 921 O O . PRO A 1 121 ? 12.167 -30.123 -32.562 1.00 36.03 121 PRO A O 1
ATOM 924 N N . LEU A 1 122 ? 13.710 -28.652 -31.845 1.00 39.62 122 LEU A N 1
ATOM 925 C CA . LEU A 1 122 ? 13.645 -27.781 -33.013 1.00 39.62 122 LEU A CA 1
ATOM 926 C C . LEU A 1 122 ? 14.334 -28.494 -34.187 1.00 39.62 122 LEU A C 1
ATOM 928 O O . LEU A 1 122 ? 15.516 -28.833 -34.110 1.00 39.62 122 LEU A O 1
ATOM 932 N N . ARG A 1 123 ? 13.591 -28.723 -35.272 1.00 32.75 123 ARG A N 1
ATOM 933 C CA . ARG A 1 123 ? 14.127 -29.099 -36.585 1.00 32.75 123 ARG A CA 1
ATOM 934 C C . ARG A 1 123 ? 13.266 -28.434 -37.660 1.00 32.75 123 ARG A C 1
ATOM 936 O O . ARG A 1 123 ? 12.062 -28.677 -37.679 1.00 32.75 123 ARG A O 1
ATOM 943 N N . GLY A 1 124 ? 13.903 -27.666 -38.545 1.00 38.50 124 GLY A N 1
ATOM 944 C CA . GLY A 1 124 ? 13.300 -27.057 -39.737 1.00 38.50 124 GLY A CA 1
ATOM 945 C C . GLY A 1 124 ? 13.444 -25.552 -39.754 1.00 38.50 124 GLY A C 1
ATOM 946 O O . GLY A 1 124 ? 12.486 -24.894 -39.306 1.00 38.50 124 GLY A O 1
#

Foldseek 3Di:
DPLDAEEAEAPQFPVSLVVQVVCVVVVGRYAYEHEPCSQPHALVQCVDPDPVSNVVQDDPPHGHNPPCRNVSVVVSCVVDVVRYDHPVVPPPDPDDDDDPDPPPDDPPDDDPVPDDDDDDDDDD

Sequence (124 aa):
QTHCPVYLVNVSSMSAGDVIAAAKMQGKVVYAETTTAHATLTGLHYYHQDWFHAAAYVTVPPLRLDTNTSAYLMSLLAKHPPVWVPHSLGTVLPRHPTAWVLSTLPPGHPAPWALSSPGIPLRG

Radius of gyration: 19.84 Å; chains: 1; bounding box: 46×44×58 Å

pLDDT: 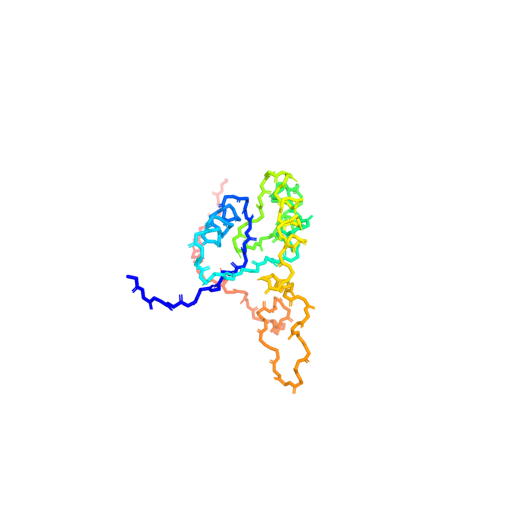mean 73.66, std 27.13, range [28.98, 97.94]

InterPro domains:
  IPR032466 Met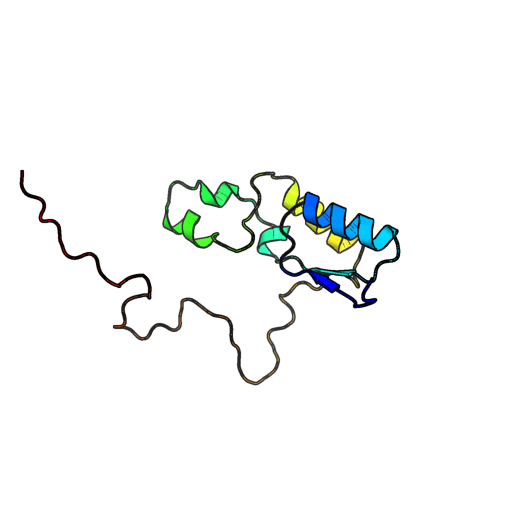al-dependent hydrolase [SSF51556] (2-79)
  IPR050378 Metallo-dependent Hydrolases Superfamily [PTHR11647] (1-80)

Secondary structure (DSSP, 8-state):
-----EEE----SHHHHHHHHHHHHTT--EEE---HHHHH--GGGGG-SSHHHHHHT--SSPPPS-TTHHHHHHHHHHH-TTT---GGG---SSS------TT---TTPPPTT-S---------

Organism: Nyctibius grandis (NCBI:txid48427)